Protein AF-A0A2R6EDB8-F1 (afdb_monomer)

Structure (mmCIF, N/CA/C/O backbone):
data_AF-A0A2R6EDB8-F1
#
_entry.id   AF-A0A2R6EDB8-F1
#
loop_
_atom_site.group_PDB
_atom_site.id
_atom_site.type_symbol
_atom_site.label_atom_id
_atom_site.label_alt_id
_atom_site.label_comp_id
_atom_site.label_asym_id
_atom_site.label_entity_id
_atom_site.label_seq_id
_atom_site.pdbx_PDB_ins_code
_atom_site.Cartn_x
_atom_site.Cartn_y
_atom_site.Cartn_z
_atom_site.occupancy
_atom_site.B_iso_or_equiv
_atom_site.auth_seq_id
_atom_site.auth_comp_id
_atom_site.auth_asym_id
_atom_site.auth_atom_id
_atom_site.pdbx_PDB_model_num
ATOM 1 N N . ASP A 1 1 ? 6.834 -16.155 -10.209 1.00 56.69 1 ASP A N 1
ATOM 2 C CA . ASP A 1 1 ? 5.744 -15.342 -9.646 1.00 56.69 1 ASP A CA 1
ATOM 3 C C . ASP A 1 1 ? 6.069 -15.051 -8.204 1.00 56.69 1 ASP A C 1
ATOM 5 O O . ASP A 1 1 ? 6.327 -15.988 -7.450 1.00 56.69 1 ASP A O 1
ATOM 9 N N . ASN A 1 2 ? 6.168 -13.770 -7.866 1.00 80.88 2 ASN A N 1
ATOM 10 C CA . ASN A 1 2 ? 6.434 -13.334 -6.503 1.00 80.88 2 ASN A CA 1
ATOM 11 C C . ASN A 1 2 ? 5.157 -12.708 -5.939 1.00 80.88 2 ASN A C 1
ATOM 13 O O . ASN A 1 2 ? 4.479 -11.953 -6.635 1.00 80.88 2 ASN A O 1
ATOM 17 N N . VAL A 1 3 ? 4.815 -13.058 -4.703 1.00 84.81 3 VAL A N 1
ATOM 18 C CA . VAL A 1 3 ? 3.643 -12.517 -4.012 1.00 84.81 3 VAL A CA 1
ATOM 19 C C . VAL A 1 3 ? 4.138 -11.791 -2.780 1.00 84.81 3 VAL A C 1
ATOM 21 O O . VAL A 1 3 ? 4.754 -12.407 -1.912 1.00 84.81 3 VAL A O 1
ATOM 24 N N . THR A 1 4 ? 3.834 -10.503 -2.700 1.00 89.25 4 THR A N 1
ATOM 25 C CA . THR A 1 4 ? 4.096 -9.692 -1.512 1.00 89.25 4 THR A CA 1
ATOM 26 C C . THR A 1 4 ? 2.766 -9.311 -0.888 1.00 89.25 4 THR A C 1
ATOM 28 O O . THR A 1 4 ? 1.830 -8.936 -1.591 1.00 89.25 4 THR A O 1
ATOM 31 N N . ILE A 1 5 ? 2.665 -9.439 0.429 1.00 88.44 5 ILE A N 1
ATOM 32 C CA . ILE A 1 5 ? 1.468 -9.086 1.189 1.00 88.44 5 ILE A CA 1
ATOM 33 C C . ILE A 1 5 ? 1.887 -8.021 2.192 1.00 88.44 5 ILE A C 1
ATOM 35 O O . ILE A 1 5 ? 2.831 -8.251 2.942 1.00 88.44 5 ILE A O 1
ATOM 39 N N . TYR A 1 6 ? 1.183 -6.894 2.187 1.00 89.94 6 TYR A N 1
ATOM 40 C CA . TYR A 1 6 ? 1.318 -5.833 3.174 1.00 89.94 6 TYR A CA 1
ATOM 41 C C . TYR A 1 6 ? 0.068 -5.779 4.050 1.00 89.94 6 TYR A C 1
ATOM 43 O O . TYR A 1 6 ? -1.058 -5.936 3.572 1.00 89.94 6 TYR A O 1
ATOM 51 N N . THR A 1 7 ? 0.280 -5.546 5.332 1.00 89.69 7 THR A N 1
ATOM 52 C CA . THR A 1 7 ? -0.720 -5.398 6.387 1.00 89.69 7 THR A CA 1
ATOM 53 C C . THR A 1 7 ? -0.549 -4.048 7.084 1.00 89.69 7 THR A C 1
ATOM 55 O O . THR A 1 7 ? 0.323 -3.259 6.722 1.00 89.69 7 THR A O 1
ATOM 58 N N . ASP A 1 8 ? -1.442 -3.731 8.019 1.00 88.88 8 ASP A N 1
ATOM 59 C CA . ASP A 1 8 ? -1.374 -2.482 8.781 1.00 88.88 8 ASP A CA 1
ATOM 60 C C . ASP A 1 8 ? -0.020 -2.336 9.500 1.00 88.88 8 ASP A C 1
ATOM 62 O O . ASP A 1 8 ? 0.435 -3.252 10.187 1.00 88.88 8 ASP A O 1
ATOM 66 N N . GLY A 1 9 ? 0.628 -1.185 9.319 1.00 88.56 9 GLY A N 1
ATOM 67 C CA . GLY A 1 9 ? 1.948 -0.872 9.862 1.00 88.56 9 GLY A CA 1
ATOM 68 C C . GLY A 1 9 ? 3.137 -1.383 9.041 1.00 88.56 9 GLY A C 1
ATOM 69 O O . GLY A 1 9 ? 4.277 -1.118 9.431 1.00 88.56 9 GLY A O 1
ATOM 70 N N . ASP A 1 10 ? 2.913 -2.083 7.924 1.00 91.06 10 ASP A N 1
ATOM 71 C CA . ASP A 1 10 ? 4.006 -2.542 7.065 1.00 91.06 10 ASP A CA 1
ATOM 72 C C . ASP A 1 10 ? 4.602 -1.403 6.225 1.00 91.06 10 ASP A C 1
ATOM 74 O O . ASP A 1 10 ? 3.905 -0.519 5.720 1.00 91.06 10 ASP A O 1
ATOM 78 N N . ASP A 1 11 ? 5.919 -1.476 6.029 1.00 90.44 11 ASP A N 1
ATOM 79 C CA . ASP A 1 11 ? 6.676 -0.601 5.137 1.00 90.44 11 ASP A CA 1
ATOM 80 C C . ASP A 1 11 ? 6.501 -1.056 3.678 1.00 90.44 11 ASP A C 1
ATOM 82 O O . ASP A 1 11 ? 7.017 -2.098 3.256 1.00 90.44 11 ASP A O 1
ATOM 86 N N . ALA A 1 12 ? 5.771 -0.256 2.900 1.00 88.75 12 ALA A N 1
ATOM 87 C CA . ALA A 1 12 ? 5.520 -0.473 1.481 1.00 88.75 12 ALA A CA 1
ATOM 88 C C . ALA A 1 12 ? 6.394 0.409 0.577 1.00 88.75 12 ALA A C 1
ATOM 90 O O . ALA A 1 12 ? 6.095 0.553 -0.609 1.00 88.75 12 ALA A O 1
ATOM 91 N N . SER A 1 13 ? 7.504 0.960 1.075 1.00 86.94 13 SER A N 1
ATOM 92 C CA . SER A 1 13 ? 8.437 1.771 0.280 1.00 86.94 13 SER A CA 1
ATOM 93 C C . SER A 1 13 ? 8.909 1.057 -0.989 1.00 86.94 13 SER A C 1
ATOM 95 O O . SER A 1 13 ? 8.951 1.660 -2.052 1.00 86.94 13 SER A O 1
ATOM 97 N N . ALA A 1 14 ? 9.158 -0.252 -0.958 1.00 82.19 14 ALA A N 1
ATOM 98 C CA . ALA A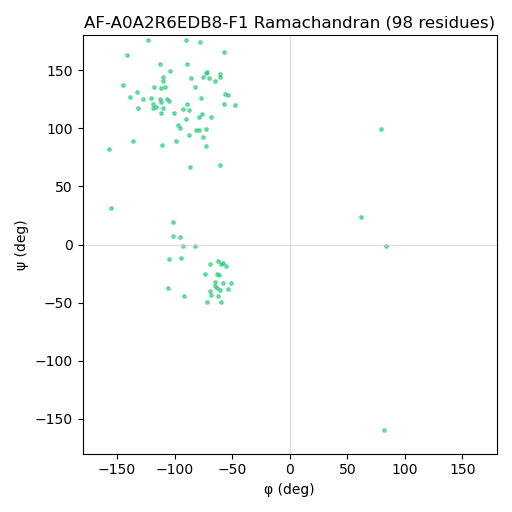 1 14 ? 9.533 -0.998 -2.166 1.00 82.19 14 ALA A CA 1
ATOM 99 C C . ALA A 1 14 ? 8.458 -0.977 -3.278 1.00 82.19 14 ALA A C 1
ATOM 101 O O . ALA A 1 14 ? 8.787 -1.136 -4.454 1.00 82.19 14 ALA A O 1
ATOM 102 N N . LEU A 1 15 ? 7.186 -0.796 -2.913 1.00 83.31 15 LEU A N 1
ATOM 103 C CA . LEU A 1 15 ? 6.060 -0.686 -3.840 1.00 83.31 15 LEU A CA 1
ATOM 104 C C . LEU A 1 15 ? 5.789 0.776 -4.224 1.00 83.31 15 LEU A C 1
ATOM 106 O O . LEU A 1 15 ? 5.579 1.069 -5.399 1.00 83.31 15 LEU A O 1
ATOM 110 N N . LEU A 1 16 ? 5.800 1.668 -3.231 1.00 80.19 16 LEU A N 1
ATOM 111 C CA . LEU A 1 16 ? 5.259 3.028 -3.313 1.00 80.19 16 LEU A CA 1
ATOM 112 C C . LEU A 1 16 ? 6.318 4.123 -3.434 1.00 80.19 16 LEU A C 1
ATOM 114 O O . LEU A 1 16 ? 5.955 5.273 -3.686 1.00 80.19 16 LEU A O 1
ATOM 118 N N . ALA A 1 17 ? 7.597 3.809 -3.197 1.00 71.12 17 ALA A N 1
ATOM 119 C CA . ALA A 1 17 ? 8.634 4.825 -3.094 1.00 71.12 17 ALA A CA 1
ATOM 120 C C . ALA A 1 17 ? 8.689 5.675 -4.358 1.00 71.12 17 ALA A C 1
ATOM 122 O O . ALA A 1 17 ? 8.983 5.199 -5.455 1.00 71.12 17 ALA A O 1
ATOM 123 N N . SER A 1 18 ? 8.480 6.967 -4.137 1.00 57.91 18 SER A N 1
ATOM 124 C CA . SER A 1 18 ? 8.820 8.035 -5.055 1.00 57.91 18 SER A CA 1
ATOM 125 C C . SER A 1 18 ? 10.341 8.192 -5.053 1.00 57.91 18 SER A C 1
ATOM 127 O O . SER A 1 18 ? 10.902 8.996 -4.307 1.00 57.91 18 SER A O 1
ATOM 129 N N . SER A 1 19 ? 11.040 7.388 -5.854 1.00 57.88 19 SER A N 1
ATOM 130 C CA . SER A 1 19 ? 12.372 7.778 -6.324 1.00 57.88 19 SER A CA 1
ATOM 131 C C . SER A 1 19 ? 12.286 9.125 -7.056 1.00 57.88 19 SER A C 1
ATOM 133 O O . SER A 1 19 ? 11.201 9.561 -7.429 1.00 57.88 19 SER A O 1
ATOM 135 N N . GLU A 1 20 ? 13.421 9.793 -7.300 1.00 59.22 20 GLU A N 1
ATOM 136 C CA . GLU A 1 20 ? 13.447 11.034 -8.106 1.00 59.22 20 GLU A CA 1
ATOM 137 C C . GLU A 1 20 ? 12.822 10.854 -9.508 1.00 59.22 20 GLU A C 1
ATOM 139 O O . GLU A 1 20 ? 12.440 11.835 -10.141 1.00 59.22 20 GLU A O 1
ATOM 144 N N . ASP A 1 21 ? 12.692 9.603 -9.959 1.00 65.12 21 ASP A N 1
ATOM 145 C CA . ASP A 1 21 ? 11.984 9.182 -11.165 1.00 65.12 21 ASP A CA 1
ATOM 146 C C . ASP A 1 21 ? 11.142 7.928 -10.831 1.00 65.12 21 ASP A C 1
ATOM 148 O O . ASP A 1 21 ? 11.681 6.812 -10.838 1.00 65.12 21 ASP A O 1
ATOM 152 N N . PRO A 1 22 ? 9.880 8.073 -10.381 1.00 71.81 22 PRO A N 1
ATOM 153 C CA . PRO A 1 22 ? 9.001 6.935 -10.134 1.00 71.81 22 PRO A CA 1
ATOM 154 C C . PRO A 1 22 ? 8.532 6.326 -11.459 1.00 71.81 22 PRO A C 1
ATOM 156 O O . PRO A 1 22 ? 8.347 7.009 -12.466 1.00 71.81 22 PRO A O 1
ATOM 159 N N . ALA A 1 23 ? 8.318 5.012 -11.475 1.00 76.69 23 ALA A N 1
ATOM 160 C CA . ALA A 1 23 ? 7.701 4.377 -12.629 1.00 76.69 23 ALA A CA 1
ATOM 161 C C . ALA A 1 23 ? 6.220 4.778 -12.715 1.00 76.69 23 ALA A C 1
ATOM 163 O O . ALA A 1 23 ? 5.532 4.821 -11.702 1.00 76.69 23 ALA A O 1
ATOM 164 N N . TRP A 1 24 ? 5.692 4.965 -13.928 1.00 78.25 24 TRP A N 1
ATOM 165 C CA . TRP A 1 24 ? 4.294 5.380 -14.148 1.00 78.25 24 TRP A CA 1
ATOM 166 C C . TRP A 1 24 ? 3.255 4.523 -13.396 1.00 78.25 24 TRP A C 1
ATOM 168 O O . TRP A 1 24 ? 2.223 5.025 -12.970 1.00 78.25 24 TRP A O 1
ATOM 178 N N . TRP A 1 25 ? 3.513 3.222 -13.213 1.00 77.56 25 TRP A N 1
ATOM 179 C CA . TRP A 1 25 ? 2.602 2.325 -12.497 1.00 77.56 25 TRP A CA 1
ATOM 180 C C . TRP A 1 25 ? 2.624 2.559 -10.983 1.00 77.56 25 TRP A C 1
ATOM 182 O O . TRP A 1 25 ? 1.649 2.243 -10.309 1.00 77.56 25 TRP A O 1
ATOM 192 N N . GLN A 1 26 ? 3.719 3.095 -10.438 1.00 79.25 26 GLN A N 1
ATOM 193 C CA . GLN A 1 26 ? 3.803 3.475 -9.029 1.00 79.25 26 GLN A CA 1
ATOM 194 C C . GLN A 1 26 ? 2.916 4.683 -8.758 1.00 79.25 26 GLN A C 1
ATOM 196 O O . GLN A 1 26 ? 2.222 4.690 -7.748 1.00 79.25 26 GLN A O 1
ATOM 201 N N . ASP A 1 27 ? 2.879 5.650 -9.678 1.00 81.25 27 ASP A N 1
ATOM 202 C CA . ASP A 1 27 ? 1.967 6.794 -9.591 1.00 81.25 27 ASP A CA 1
ATOM 203 C C . ASP A 1 27 ? 0.502 6.334 -9.626 1.00 81.25 27 ASP A C 1
ATOM 205 O O . ASP A 1 27 ? -0.279 6.720 -8.766 1.00 81.25 27 ASP A O 1
ATOM 209 N N . GLU A 1 28 ? 0.143 5.408 -10.520 1.00 81.56 28 GLU A N 1
ATOM 210 C CA . GLU A 1 28 ? -1.213 4.832 -10.583 1.00 81.56 28 GLU A CA 1
ATOM 211 C C . GLU A 1 28 ? -1.599 4.051 -9.309 1.00 81.56 28 GLU A C 1
ATOM 213 O O . GLU A 1 28 ? -2.749 4.094 -8.860 1.00 81.56 28 GLU A O 1
ATOM 218 N N . VAL A 1 29 ? -0.652 3.325 -8.701 1.00 82.88 29 VAL A N 1
ATOM 219 C CA . VAL A 1 29 ? -0.875 2.628 -7.420 1.00 82.88 29 VAL A CA 1
ATOM 220 C C . VAL A 1 29 ? -1.037 3.633 -6.281 1.00 82.88 29 VAL A C 1
ATOM 222 O O . VAL A 1 29 ? -1.945 3.478 -5.464 1.00 82.88 29 VAL A O 1
ATOM 225 N N . ASN A 1 30 ? -0.198 4.667 -6.247 1.00 83.25 30 ASN A N 1
ATOM 226 C CA . ASN A 1 30 ? -0.265 5.753 -5.277 1.00 83.25 30 ASN A CA 1
ATOM 227 C C . ASN A 1 30 ? -1.610 6.487 -5.365 1.00 83.25 30 ASN A C 1
ATOM 229 O O . ASN A 1 30 ? -2.307 6.590 -4.359 1.00 83.25 30 ASN A O 1
ATOM 233 N N . ASP A 1 31 ? -2.032 6.875 -6.567 1.00 82.75 31 ASP A N 1
ATOM 234 C CA . ASP A 1 31 ? -3.332 7.502 -6.811 1.00 82.75 31 ASP A CA 1
ATOM 235 C C . ASP A 1 31 ? -4.487 6.574 -6.406 1.00 82.75 31 ASP A C 1
ATOM 237 O O . ASP A 1 31 ? -5.486 7.012 -5.832 1.00 82.75 31 ASP A O 1
ATOM 241 N N . SER A 1 32 ? -4.371 5.269 -6.669 1.00 84.56 32 SER A N 1
ATOM 242 C CA . SER A 1 32 ? -5.389 4.286 -6.273 1.00 84.56 32 SER A CA 1
ATOM 243 C C . SER A 1 32 ? -5.529 4.154 -4.752 1.00 84.56 32 SER A C 1
ATOM 245 O O . SER A 1 32 ? -6.641 3.934 -4.266 1.00 84.56 32 SER A O 1
ATOM 247 N N . ILE A 1 33 ? -4.422 4.273 -4.011 1.00 84.56 33 ILE A N 1
ATOM 248 C CA . ILE A 1 33 ? -4.407 4.277 -2.543 1.00 84.56 33 ILE A CA 1
ATOM 249 C C . ILE A 1 33 ? -4.990 5.588 -2.017 1.00 84.56 33 ILE A C 1
ATOM 251 O O . ILE A 1 33 ? -5.918 5.545 -1.217 1.00 84.56 33 ILE A O 1
ATOM 255 N N . ASP A 1 34 ? -4.538 6.733 -2.531 1.00 83.88 34 ASP A N 1
ATOM 256 C CA . ASP A 1 34 ? -4.967 8.059 -2.068 1.00 83.88 34 ASP A CA 1
ATOM 257 C C . ASP A 1 34 ? -6.479 8.298 -2.305 1.00 83.88 34 ASP A C 1
ATOM 259 O O . ASP A 1 34 ? -7.132 9.051 -1.581 1.00 83.88 34 ASP A O 1
ATOM 263 N N . ASN A 1 35 ? -7.078 7.610 -3.286 1.00 82.81 35 ASN A N 1
ATOM 264 C CA . ASN A 1 35 ? -8.524 7.620 -3.539 1.00 82.81 35 ASN A CA 1
ATOM 265 C C . ASN A 1 35 ? -9.334 6.655 -2.649 1.00 82.81 35 ASN A C 1
ATOM 267 O O . ASN A 1 35 ? -10.563 6.583 -2.782 1.00 82.81 35 ASN A O 1
ATOM 271 N N . ARG A 1 36 ? -8.691 5.888 -1.759 1.00 81.75 36 ARG A N 1
ATOM 272 C CA . ARG A 1 36 ? -9.338 4.873 -0.924 1.00 81.75 36 ARG A CA 1
ATOM 273 C C . ARG A 1 36 ? -9.317 5.286 0.553 1.00 81.75 36 ARG A C 1
ATOM 275 O O . ARG A 1 36 ? -8.270 5.251 1.175 1.00 81.75 36 ARG A O 1
ATOM 282 N N . PRO A 1 37 ? -10.472 5.580 1.173 1.00 81.88 37 PRO A N 1
ATOM 283 C CA . PRO A 1 37 ? -10.508 6.118 2.537 1.00 81.88 37 PRO A CA 1
ATOM 284 C C . PRO A 1 37 ? -10.081 5.122 3.628 1.00 81.88 37 PRO A C 1
ATOM 286 O O . PRO A 1 37 ? -9.819 5.538 4.751 1.00 81.88 37 PRO A O 1
ATOM 289 N N . ASP A 1 38 ? -10.047 3.824 3.315 1.00 79.00 38 ASP A N 1
ATOM 290 C CA . ASP A 1 38 ? -9.709 2.755 4.266 1.00 79.00 38 ASP A CA 1
ATOM 291 C C . ASP A 1 38 ? -8.211 2.393 4.260 1.00 79.00 38 ASP A C 1
ATOM 293 O O . ASP A 1 38 ? -7.799 1.492 4.989 1.00 79.00 38 ASP A O 1
ATOM 297 N N . VAL A 1 39 ? -7.415 3.037 3.402 1.00 83.00 39 VAL A N 1
ATOM 298 C CA . VAL A 1 39 ? -5.974 2.810 3.278 1.00 83.00 39 VAL A CA 1
ATOM 299 C C . VAL A 1 39 ? -5.296 4.169 3.278 1.00 83.00 39 VAL A C 1
ATOM 301 O O . VAL A 1 39 ? -5.526 4.971 2.382 1.00 83.00 39 VAL A O 1
ATOM 304 N N . ASP A 1 40 ? -4.458 4.418 4.271 1.00 85.19 40 ASP A N 1
ATOM 305 C CA . ASP A 1 40 ? -3.61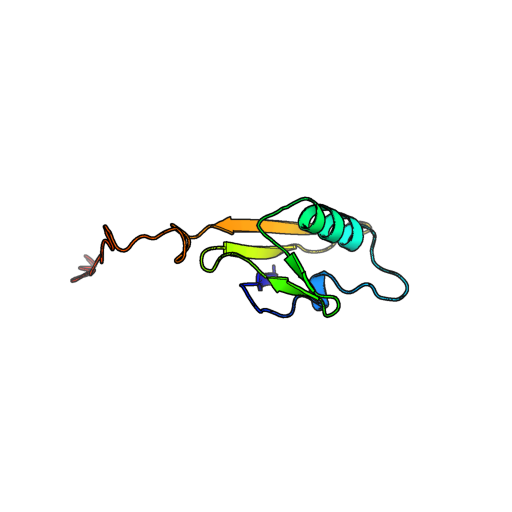7 5.608 4.336 1.00 85.19 40 ASP A CA 1
ATOM 306 C C . ASP A 1 40 ? -2.149 5.201 4.185 1.00 85.19 40 ASP A C 1
ATOM 308 O O . ASP A 1 40 ? -1.767 4.061 4.466 1.00 85.19 40 ASP A O 1
ATOM 312 N N . ARG A 1 41 ? -1.314 6.128 3.730 1.00 84.56 41 ARG A N 1
ATOM 313 C CA . ARG A 1 41 ? 0.135 5.944 3.660 1.00 84.56 41 ARG A CA 1
ATOM 314 C C . ARG A 1 41 ? 0.819 7.168 4.237 1.00 84.56 41 ARG A C 1
ATOM 316 O O . ARG A 1 41 ? 0.513 8.301 3.868 1.00 84.56 41 ARG A O 1
ATOM 323 N N . ASP A 1 42 ? 1.772 6.951 5.132 1.00 82.38 42 ASP A N 1
ATOM 324 C CA . ASP A 1 42 ? 2.561 8.059 5.654 1.00 82.38 42 ASP A CA 1
ATOM 325 C C . ASP A 1 42 ? 3.644 8.506 4.650 1.00 82.38 42 ASP A C 1
ATOM 327 O O . ASP A 1 42 ? 3.884 7.885 3.609 1.00 82.38 42 ASP A O 1
ATOM 331 N N . ALA A 1 43 ? 4.345 9.596 4.971 1.00 81.38 43 ALA A N 1
ATOM 332 C CA . ALA A 1 43 ? 5.449 10.096 4.147 1.00 81.38 43 ALA A CA 1
ATOM 333 C C . ALA A 1 43 ? 6.632 9.108 4.027 1.00 81.38 43 ALA A C 1
ATOM 335 O O . ALA A 1 43 ? 7.495 9.292 3.170 1.00 81.38 43 ALA A O 1
ATOM 336 N N . SER A 1 44 ? 6.678 8.080 4.878 1.00 81.88 44 SER A N 1
ATOM 337 C CA . SER A 1 44 ? 7.672 7.003 4.874 1.00 81.88 44 SER A CA 1
ATOM 338 C C . SER A 1 44 ? 7.186 5.761 4.115 1.00 81.88 44 SER A C 1
ATOM 340 O O . SER A 1 44 ? 7.883 4.751 4.122 1.00 81.88 44 SER A O 1
ATOM 342 N N . ALA A 1 45 ? 6.021 5.827 3.456 1.00 85.25 45 ALA A N 1
ATOM 343 C CA . ALA A 1 45 ? 5.350 4.711 2.791 1.00 85.25 45 ALA A CA 1
ATOM 344 C C . ALA A 1 45 ? 4.942 3.556 3.727 1.00 85.25 45 ALA A C 1
ATOM 346 O O . ALA A 1 45 ? 4.755 2.425 3.272 1.00 85.25 45 ALA A O 1
ATOM 347 N N . VAL A 1 46 ? 4.765 3.835 5.018 1.00 88.88 46 VAL A N 1
ATOM 348 C CA . VAL A 1 46 ? 4.126 2.911 5.958 1.00 88.88 46 VAL A CA 1
ATOM 349 C C . VAL A 1 46 ? 2.623 2.957 5.725 1.00 88.88 46 VAL A C 1
ATOM 351 O O . VAL A 1 46 ? 2.019 4.032 5.739 1.00 88.88 46 VAL A O 1
ATOM 354 N N . LEU A 1 47 ? 2.024 1.791 5.498 1.00 89.38 47 LEU A N 1
ATOM 355 C CA . LEU A 1 47 ? 0.589 1.669 5.267 1.00 89.38 47 LEU A CA 1
ATOM 356 C C . LEU A 1 47 ? -0.173 1.659 6.590 1.00 89.38 47 LEU A C 1
ATOM 358 O O . LEU A 1 47 ? 0.187 0.926 7.509 1.00 89.38 47 LEU A O 1
ATOM 362 N N . SER A 1 48 ? -1.272 2.406 6.652 1.00 89.94 48 SER A N 1
ATOM 363 C CA . SER A 1 48 ? -2.292 2.254 7.682 1.00 89.94 48 SER A CA 1
ATOM 364 C C . SER A 1 48 ? -3.574 1.713 7.060 1.00 89.94 48 SER A C 1
ATOM 366 O O . SER A 1 48 ? -4.101 2.276 6.103 1.00 89.94 48 SER A O 1
ATOM 368 N N . MET A 1 49 ? -4.053 0.581 7.566 1.00 87.50 49 MET A N 1
ATOM 369 C CA . MET A 1 49 ? -5.216 -0.142 7.042 1.00 87.50 49 MET A CA 1
ATOM 370 C C . MET A 1 49 ? -6.036 -0.708 8.201 1.00 87.50 49 MET A C 1
ATOM 372 O O . MET A 1 49 ? -5.537 -0.868 9.313 1.00 87.50 49 MET A O 1
ATOM 376 N N . LYS A 1 50 ? -7.296 -1.088 7.961 1.00 84.38 50 LYS A N 1
ATOM 377 C CA . LYS A 1 50 ? -8.048 -1.832 8.987 1.00 84.38 50 LYS A CA 1
ATOM 378 C C . LYS A 1 50 ? -7.334 -3.153 9.309 1.00 84.38 50 LYS A C 1
ATOM 380 O O . LYS A 1 50 ? -6.806 -3.802 8.410 1.00 84.38 50 LYS A O 1
ATOM 385 N N . SER A 1 51 ? -7.399 -3.632 10.556 1.00 80.50 51 SER A N 1
ATOM 386 C CA . SER A 1 51 ? -6.683 -4.850 11.004 1.00 80.50 51 SER A CA 1
ATOM 387 C C . SER A 1 51 ? -7.048 -6.133 10.241 1.00 80.50 51 SER A C 1
ATOM 389 O O . SER A 1 51 ? -6.339 -7.132 10.308 1.00 80.50 51 SER A O 1
ATOM 391 N N . ASN A 1 52 ? -8.173 -6.130 9.527 1.00 79.44 52 ASN A N 1
ATOM 392 C CA . ASN A 1 52 ? -8.620 -7.228 8.679 1.00 79.44 52 ASN A CA 1
ATOM 393 C C . ASN A 1 52 ? -8.349 -6.993 7.187 1.00 79.44 52 ASN A C 1
ATOM 395 O O . ASN A 1 52 ? -8.867 -7.743 6.363 1.00 79.44 52 ASN A O 1
ATOM 399 N N . GLN A 1 53 ? -7.633 -5.942 6.812 1.00 85.56 53 GLN A N 1
ATOM 400 C CA . GLN A 1 53 ? -7.293 -5.642 5.431 1.00 85.56 53 GLN A CA 1
ATOM 401 C C . GLN A 1 53 ? -5.836 -5.998 5.143 1.00 85.56 53 GLN A C 1
ATOM 403 O O . GLN A 1 53 ? -4.974 -5.967 6.018 1.00 85.56 53 GLN A O 1
ATOM 408 N N . ALA A 1 54 ? -5.580 -6.374 3.896 1.00 87.31 54 ALA A N 1
ATOM 409 C CA . ALA A 1 54 ? -4.248 -6.653 3.394 1.00 87.31 54 ALA A CA 1
ATOM 410 C C . ALA A 1 54 ? -4.137 -6.206 1.936 1.00 87.31 54 ALA A C 1
ATOM 412 O O . ALA A 1 54 ? -5.035 -6.462 1.129 1.00 87.31 54 ALA A O 1
ATOM 413 N N . LEU A 1 55 ? -3.022 -5.575 1.589 1.00 87.38 55 LEU A N 1
ATOM 414 C CA . LEU A 1 55 ? -2.669 -5.235 0.220 1.00 87.38 55 LEU A CA 1
ATOM 415 C C . LEU A 1 55 ? -1.808 -6.361 -0.359 1.00 87.38 55 LEU A C 1
ATOM 417 O O . LEU A 1 55 ? -0.709 -6.629 0.119 1.00 87.38 55 LEU A O 1
ATOM 421 N N . VAL A 1 56 ? -2.302 -7.036 -1.390 1.00 87.06 56 VAL A N 1
ATOM 422 C CA . VAL A 1 56 ? -1.605 -8.138 -2.057 1.00 87.06 56 VAL A CA 1
ATOM 423 C C . VAL A 1 56 ? -1.068 -7.652 -3.392 1.00 87.06 56 VAL A C 1
ATOM 425 O O . VAL A 1 56 ? -1.826 -7.193 -4.243 1.00 87.06 56 VAL A O 1
ATOM 428 N N . VAL A 1 57 ? 0.237 -7.797 -3.587 1.00 86.62 57 VAL A N 1
ATOM 429 C CA . VAL A 1 57 ? 0.937 -7.472 -4.827 1.00 86.62 57 VAL A CA 1
ATOM 430 C C . VAL A 1 57 ? 1.381 -8.765 -5.486 1.00 86.62 57 VAL A C 1
ATOM 432 O O . VAL A 1 57 ? 2.176 -9.528 -4.935 1.00 86.62 57 VAL A O 1
ATOM 435 N N . LEU A 1 58 ? 0.859 -9.003 -6.680 1.00 82.12 58 LEU A N 1
ATOM 436 C CA . LEU A 1 58 ? 1.246 -10.107 -7.542 1.00 82.12 58 LEU A CA 1
ATOM 437 C C . LEU A 1 58 ? 2.188 -9.564 -8.609 1.00 82.12 58 LEU A C 1
ATOM 439 O O . LEU A 1 58 ? 1.784 -8.762 -9.453 1.00 82.12 58 LEU A O 1
ATOM 443 N N . ASP A 1 59 ? 3.441 -9.999 -8.540 1.00 82.81 59 ASP A N 1
ATOM 444 C CA . ASP A 1 59 ? 4.487 -9.621 -9.478 1.00 82.81 59 ASP A CA 1
ATOM 445 C C . ASP A 1 59 ? 4.632 -10.706 -10.548 1.00 82.81 59 ASP A C 1
ATOM 447 O O . ASP A 1 59 ? 5.169 -11.800 -10.296 1.00 82.81 59 ASP A O 1
ATOM 451 N N . TYR A 1 60 ? 4.083 -10.423 -11.727 1.00 79.81 60 TYR A N 1
ATOM 452 C CA . TYR A 1 60 ? 4.179 -11.298 -12.885 1.00 79.81 60 TYR A CA 1
ATOM 453 C C . TYR A 1 60 ? 5.428 -10.960 -13.700 1.00 79.81 60 TYR A C 1
ATOM 455 O O . TYR A 1 60 ? 5.897 -9.826 -13.676 1.00 79.81 60 TYR A O 1
ATOM 463 N N . PRO A 1 61 ? 5.964 -11.924 -14.468 1.00 77.00 61 PRO A N 1
ATOM 464 C CA . PRO A 1 61 ? 7.111 -11.671 -15.323 1.00 77.00 61 PRO A CA 1
ATOM 465 C C . PRO A 1 61 ? 6.875 -10.480 -16.256 1.00 77.00 61 PRO A C 1
ATOM 467 O O . PRO A 1 61 ? 5.872 -10.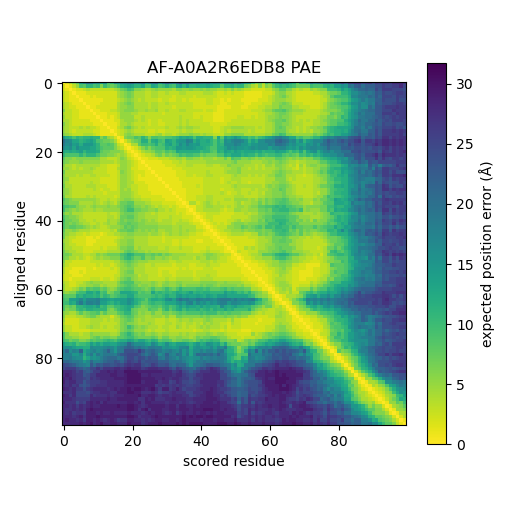422 -16.982 1.00 77.00 61 PRO A O 1
ATOM 470 N N . ASP A 1 62 ? 7.829 -9.556 -16.248 1.00 76.88 62 ASP A N 1
ATOM 471 C CA . ASP A 1 62 ? 7.820 -8.417 -17.152 1.00 76.88 62 ASP A CA 1
ATOM 472 C C . ASP A 1 62 ? 7.977 -8.887 -18.604 1.00 76.88 62 ASP A C 1
ATOM 474 O O . ASP A 1 62 ? 8.714 -9.826 -18.927 1.00 76.88 62 ASP A O 1
ATOM 478 N N . GLY A 1 63 ? 7.242 -8.229 -19.495 1.00 67.69 63 GLY A N 1
ATOM 479 C CA . GLY A 1 63 ? 7.356 -8.411 -20.936 1.00 67.69 63 GLY A CA 1
ATOM 480 C C . GLY A 1 63 ? 8.386 -7.458 -21.535 1.00 67.69 63 GLY A C 1
ATOM 481 O O . GLY A 1 63 ? 8.891 -6.558 -20.871 1.00 67.69 63 GLY A O 1
ATOM 482 N N . VAL A 1 64 ? 8.642 -7.594 -22.840 1.00 61.16 64 VAL A N 1
ATOM 483 C CA . VAL A 1 64 ? 9.652 -6.796 -23.570 1.00 61.16 64 VAL A CA 1
ATOM 484 C C . VAL A 1 64 ? 9.412 -5.278 -23.485 1.00 61.16 64 VAL A C 1
ATOM 486 O O . VAL A 1 64 ? 10.336 -4.529 -23.756 1.00 61.16 64 VAL A O 1
ATOM 489 N N . ASN A 1 65 ? 8.222 -4.822 -23.079 1.00 58.81 65 ASN A N 1
ATOM 490 C CA . ASN A 1 65 ? 7.901 -3.419 -22.781 1.00 58.81 65 ASN A CA 1
ATOM 491 C C . ASN A 1 65 ? 6.724 -3.302 -21.789 1.00 58.81 65 ASN A C 1
ATOM 493 O O . ASN A 1 65 ? 5.897 -2.399 -21.913 1.00 58.81 65 ASN A O 1
ATOM 497 N N . SER A 1 66 ? 6.555 -4.257 -20.873 1.00 63.59 66 SER A N 1
ATOM 498 C CA . SER A 1 66 ? 5.391 -4.261 -19.980 1.00 63.59 66 SER A CA 1
ATOM 499 C C . SER A 1 66 ? 5.787 -4.642 -18.568 1.00 63.59 66 SER A C 1
ATOM 501 O O . SER A 1 66 ? 6.354 -5.714 -18.364 1.00 63.59 66 SER A O 1
ATOM 503 N N . THR A 1 67 ? 5.420 -3.800 -17.607 1.00 67.56 67 THR A N 1
ATOM 504 C CA . THR A 1 67 ? 5.449 -4.168 -16.194 1.00 67.56 67 THR A CA 1
ATOM 505 C C . THR A 1 67 ? 4.112 -4.784 -15.831 1.00 67.56 67 THR A C 1
ATOM 507 O O . THR A 1 67 ? 3.072 -4.149 -16.007 1.00 67.56 67 THR A O 1
ATOM 510 N N . ASN A 1 68 ? 4.132 -6.025 -15.353 1.00 73.00 68 ASN A N 1
ATOM 511 C CA . ASN A 1 68 ? 2.914 -6.774 -15.065 1.00 73.00 68 ASN A CA 1
ATOM 512 C C . ASN A 1 68 ? 2.763 -6.955 -13.554 1.00 73.00 68 ASN A C 1
ATOM 514 O O . ASN A 1 68 ? 3.146 -7.979 -12.995 1.00 73.00 68 ASN A O 1
ATOM 518 N N . LYS A 1 69 ? 2.177 -5.962 -12.886 1.00 78.56 69 LYS A N 1
ATOM 519 C CA . LYS A 1 69 ? 1.847 -6.050 -11.459 1.00 78.56 69 LYS A CA 1
ATOM 520 C C . LYS A 1 69 ? 0.343 -5.945 -11.262 1.00 78.56 69 LYS A C 1
ATOM 522 O O . LYS A 1 69 ? -0.310 -5.103 -11.871 1.00 78.56 69 LYS A O 1
ATOM 527 N N . LEU A 1 70 ? -0.202 -6.805 -10.409 1.00 80.12 70 LEU A N 1
ATOM 528 C CA . LEU A 1 70 ? -1.596 -6.744 -9.980 1.00 80.12 70 LEU A CA 1
ATOM 529 C C . LEU A 1 70 ? -1.632 -6.462 -8.479 1.00 80.12 70 LEU A C 1
ATOM 531 O O . LEU A 1 70 ? -1.132 -7.258 -7.688 1.00 80.12 70 LEU A O 1
ATOM 535 N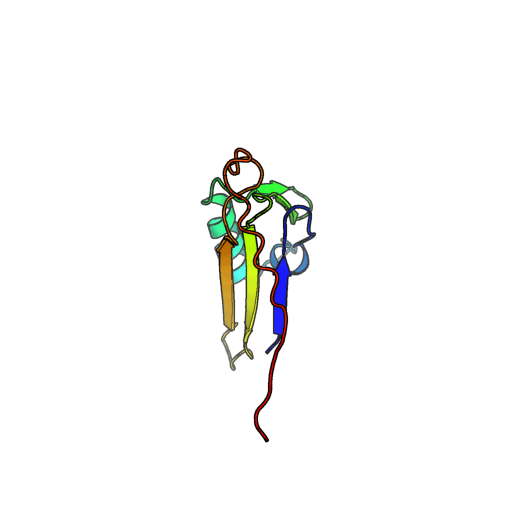 N . VAL A 1 71 ? -2.228 -5.331 -8.107 1.00 83.56 71 VAL A N 1
ATOM 536 C CA . VAL A 1 71 ? -2.384 -4.901 -6.714 1.00 83.56 71 VAL A CA 1
A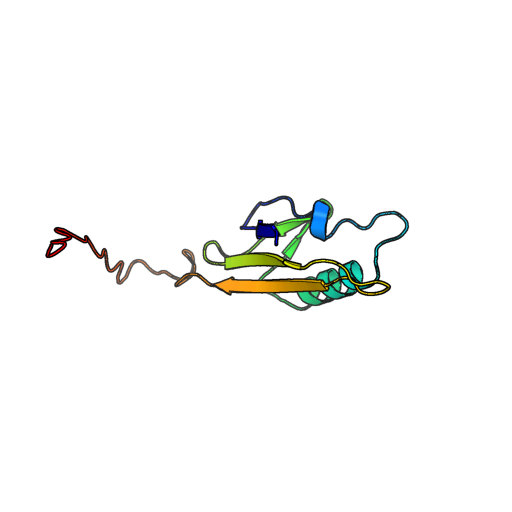TOM 537 C C . VAL A 1 71 ? -3.846 -5.071 -6.303 1.00 83.56 71 VAL A C 1
ATOM 539 O O . VAL A 1 71 ? -4.752 -4.583 -6.978 1.00 83.56 71 VAL A O 1
ATOM 542 N N . LEU A 1 72 ? -4.087 -5.796 -5.213 1.00 83.06 72 LEU A N 1
ATOM 543 C CA . LEU A 1 72 ? -5.417 -6.148 -4.719 1.00 83.06 72 LEU A CA 1
ATOM 544 C C . LEU A 1 72 ? -5.536 -5.758 -3.247 1.00 83.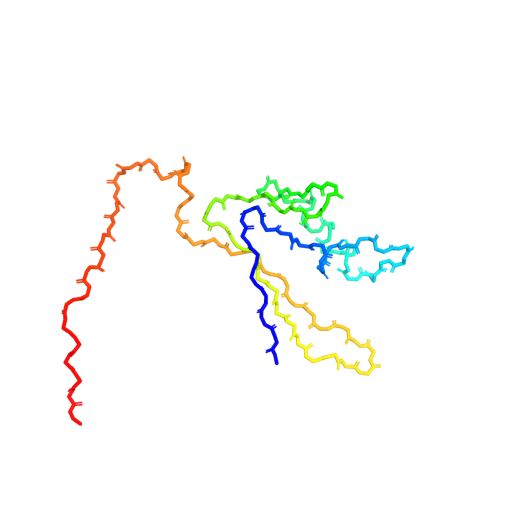06 72 LEU A C 1
ATOM 546 O O . LEU A 1 72 ? -4.756 -6.229 -2.427 1.00 83.06 72 LEU A O 1
ATOM 550 N N . LEU A 1 73 ? -6.548 -4.966 -2.889 1.00 84.69 73 LEU A N 1
ATOM 551 C CA . LEU A 1 73 ? -6.924 -4.780 -1.486 1.00 84.69 73 LEU A CA 1
ATOM 552 C C . LEU A 1 73 ? -7.915 -5.877 -1.088 1.00 84.69 73 LEU A C 1
ATOM 554 O O . LEU A 1 73 ? -9.024 -5.945 -1.624 1.00 84.69 73 LEU A O 1
ATOM 558 N N . TYR A 1 74 ? -7.513 -6.730 -0.155 1.00 82.44 74 TYR A N 1
ATOM 559 C CA . TYR A 1 74 ? -8.304 -7.848 0.336 1.00 82.44 74 TYR A CA 1
ATOM 560 C C . TYR A 1 74 ? -8.767 -7.602 1.770 1.00 82.44 74 TYR A C 1
ATOM 562 O O . TYR A 1 74 ? -8.028 -7.048 2.575 1.00 82.44 74 TYR A O 1
ATOM 570 N N . GLN A 1 75 ? -9.981 -8.045 2.099 1.00 81.69 75 GLN A N 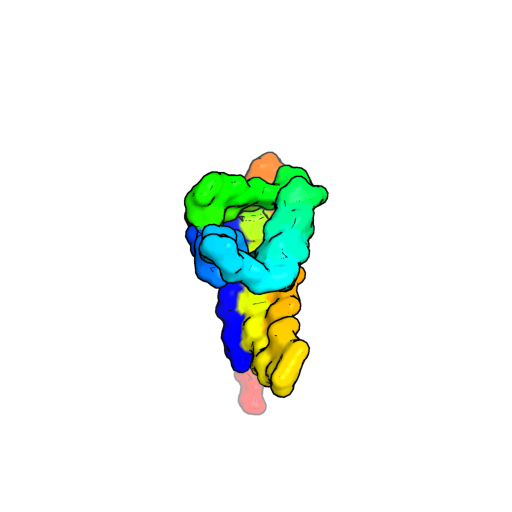1
ATOM 571 C CA . GLN A 1 75 ? -10.543 -7.956 3.445 1.00 81.69 75 GLN A CA 1
ATOM 572 C C . GLN A 1 75 ? -10.834 -9.364 3.987 1.00 81.69 75 GLN A C 1
ATOM 574 O O . GLN A 1 75 ? -11.659 -10.098 3.441 1.00 81.69 75 GLN A O 1
ATOM 579 N N . ILE A 1 76 ? -10.170 -9.743 5.076 1.00 71.31 76 ILE A N 1
ATOM 580 C CA . ILE A 1 76 ? -10.273 -11.040 5.745 1.00 71.31 76 ILE A CA 1
ATOM 581 C C . ILE A 1 76 ? -11.211 -10.916 6.955 1.00 71.31 76 ILE A C 1
ATOM 583 O O . ILE A 1 76 ? -10.788 -10.657 8.074 1.00 71.31 76 ILE A O 1
ATOM 587 N N . GLY A 1 77 ? -12.513 -11.123 6.749 1.00 67.25 77 GLY A N 1
ATOM 588 C CA . GLY A 1 77 ? -13.505 -11.072 7.835 1.00 67.25 77 GLY A CA 1
ATOM 589 C C . GLY A 1 77 ? -13.951 -9.648 8.199 1.00 67.25 77 GLY A C 1
ATOM 590 O O . GLY A 1 77 ? -13.845 -8.732 7.383 1.00 67.25 77 GLY A O 1
ATOM 591 N N . ARG A 1 78 ? -14.511 -9.448 9.401 1.00 58.12 78 ARG A N 1
ATOM 592 C CA . ARG A 1 78 ? -14.851 -8.104 9.919 1.00 58.12 78 ARG A CA 1
ATOM 593 C C . ARG A 1 78 ? -13.630 -7.488 10.601 1.00 58.12 78 ARG A C 1
ATOM 595 O O . ARG A 1 78 ? -12.874 -8.222 11.227 1.00 58.12 78 ARG A O 1
ATOM 602 N N . ALA A 1 79 ? -13.448 -6.176 10.465 1.00 59.97 79 ALA A N 1
ATOM 603 C CA . ALA A 1 79 ? -12.359 -5.454 11.120 1.00 59.97 79 ALA A CA 1
ATOM 604 C C . ALA A 1 79 ? -12.512 -5.604 12.627 1.00 59.97 79 ALA A C 1
ATOM 606 O O . ALA A 1 79 ? -13.646 -5.626 13.085 1.00 59.97 79 ALA A O 1
ATOM 607 N N . GLU A 1 80 ? -11.432 -5.714 13.399 1.00 55.94 80 GLU A N 1
ATOM 608 C CA . GLU A 1 80 ? -11.555 -5.863 14.859 1.00 55.94 80 GLU A CA 1
ATOM 609 C C . GLU A 1 80 ? -12.334 -4.695 15.494 1.00 55.94 80 GLU A C 1
ATOM 611 O O . GLU A 1 80 ? -13.125 -4.903 16.410 1.00 55.94 80 GLU A O 1
ATOM 616 N N . GLU A 1 81 ? -12.208 -3.491 14.928 1.00 55.47 81 GLU A N 1
ATOM 617 C CA . GLU A 1 81 ? -13.004 -2.304 15.275 1.00 55.47 81 GLU A CA 1
ATOM 618 C C . GLU A 1 81 ? -14.509 -2.425 14.947 1.00 55.47 81 GLU A C 1
ATOM 620 O O 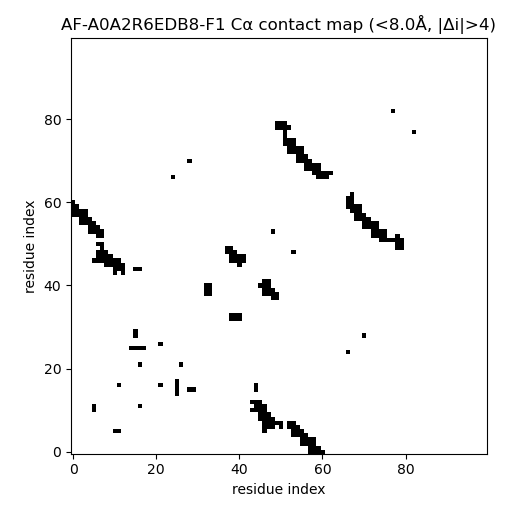. GLU A 1 81 ? -15.346 -1.907 15.684 1.00 55.47 81 GLU A O 1
ATOM 625 N N . ASP A 1 82 ? -14.865 -3.158 13.886 1.00 52.84 82 ASP A N 1
ATOM 626 C CA . ASP A 1 82 ? -16.247 -3.434 13.454 1.00 52.84 82 ASP A CA 1
ATOM 627 C C . ASP A 1 82 ? -16.779 -4.769 14.021 1.00 52.84 82 ASP A C 1
ATOM 629 O O . ASP A 1 82 ? -17.974 -5.091 13.942 1.00 52.84 82 ASP A O 1
ATOM 633 N N . ALA A 1 83 ? -15.887 -5.580 14.588 1.00 53.12 83 ALA A N 1
ATOM 634 C CA . ALA A 1 83 ? -16.155 -6.837 15.252 1.00 53.12 83 ALA A CA 1
ATOM 635 C C . ALA A 1 83 ? -16.487 -6.545 16.715 1.00 53.12 83 ALA A C 1
ATOM 637 O O . ALA A 1 83 ? -15.784 -6.944 17.640 1.00 53.12 83 ALA A O 1
ATOM 638 N N . VAL A 1 84 ? -17.624 -5.879 16.936 1.00 45.06 84 VAL A N 1
ATOM 639 C CA . VAL A 1 84 ? -18.316 -5.972 18.225 1.00 45.06 84 VAL A CA 1
ATOM 640 C C . VAL A 1 84 ? -18.375 -7.460 18.568 1.00 45.06 84 VAL A C 1
ATOM 642 O O . VAL A 1 84 ? -18.885 -8.234 17.758 1.00 45.06 84 VAL A O 1
ATOM 645 N N . ALA A 1 85 ? -17.786 -7.850 19.703 1.00 43.47 85 ALA A N 1
ATOM 646 C CA . ALA A 1 85 ? -17.571 -9.225 20.161 1.00 43.47 85 ALA A CA 1
ATOM 647 C C . ALA A 1 85 ? -18.890 -10.008 20.342 1.00 43.47 85 ALA A C 1
ATOM 649 O O . ALA A 1 85 ? -19.315 -10.301 21.457 1.00 43.47 85 ALA A O 1
ATOM 650 N N . GLY A 1 86 ? -19.567 -10.292 19.232 1.00 40.88 86 GLY A N 1
ATOM 651 C CA . GLY A 1 86 ? -20.884 -10.904 19.165 1.00 40.88 86 GLY A CA 1
ATOM 652 C C . GLY A 1 86 ? -20.835 -12.355 18.716 1.00 40.88 86 GLY A C 1
ATOM 653 O O . GLY A 1 86 ? -21.562 -13.151 19.281 1.00 40.88 86 GLY A O 1
ATOM 654 N N . ASP A 1 87 ? -19.958 -12.730 17.778 1.00 38.69 87 ASP A N 1
ATOM 655 C CA . ASP A 1 87 ? -19.911 -14.105 17.261 1.00 38.69 87 ASP A CA 1
ATOM 656 C C . ASP A 1 87 ? -18.538 -14.443 16.657 1.00 38.69 87 ASP A C 1
ATOM 658 O O . ASP A 1 87 ? -18.326 -14.407 15.444 1.00 38.69 87 ASP A O 1
ATOM 662 N N . VAL A 1 88 ? -17.575 -14.808 17.508 1.00 39.44 88 VAL A N 1
ATOM 663 C CA . VAL A 1 88 ? -16.379 -15.535 17.054 1.00 39.44 88 VAL A CA 1
ATOM 664 C C . VAL A 1 88 ? -16.777 -16.999 16.867 1.00 39.44 88 VAL A C 1
ATOM 666 O O . VAL A 1 88 ? -16.814 -17.771 17.828 1.00 39.44 88 VAL A O 1
ATOM 669 N N . ILE A 1 89 ? -17.067 -17.411 15.630 1.00 42.75 89 ILE A N 1
ATOM 670 C CA . ILE A 1 89 ? -17.232 -18.833 15.303 1.00 42.75 89 ILE A CA 1
ATOM 671 C C . ILE A 1 89 ? -15.839 -19.472 15.252 1.00 42.75 89 ILE A C 1
ATOM 673 O O . ILE A 1 89 ? -15.163 -19.486 14.226 1.00 42.75 89 ILE A O 1
ATOM 677 N N . ASN A 1 90 ? -15.402 -20.017 16.385 1.00 33.84 90 ASN A N 1
ATOM 678 C CA . ASN A 1 90 ? -14.208 -20.854 16.466 1.00 33.84 90 ASN A CA 1
ATOM 679 C C . ASN A 1 90 ? -14.482 -22.223 15.824 1.00 33.84 90 ASN A C 1
ATOM 681 O O . ASN A 1 90 ? -15.043 -23.118 16.462 1.00 33.84 90 ASN A O 1
ATOM 685 N N . ILE A 1 91 ? -14.057 -22.424 14.575 1.00 39.31 91 ILE A N 1
ATOM 686 C CA . ILE A 1 91 ? -14.085 -23.751 13.948 1.00 39.31 91 ILE A CA 1
ATOM 687 C C . ILE A 1 91 ? -12.854 -24.531 14.411 1.00 39.31 91 ILE A C 1
ATOM 689 O O . ILE A 1 91 ? -11.750 -24.390 13.889 1.00 39.31 91 ILE A O 1
ATOM 693 N N . ARG A 1 92 ? -13.049 -25.388 15.416 1.00 34.12 92 ARG A N 1
ATOM 694 C CA . ARG A 1 92 ? -12.030 -26.335 15.874 1.00 34.12 92 ARG A CA 1
ATOM 695 C C . ARG A 1 92 ? -12.141 -27.620 15.059 1.00 34.12 92 ARG A C 1
ATOM 697 O O . ARG A 1 92 ? -12.923 -28.503 15.401 1.00 3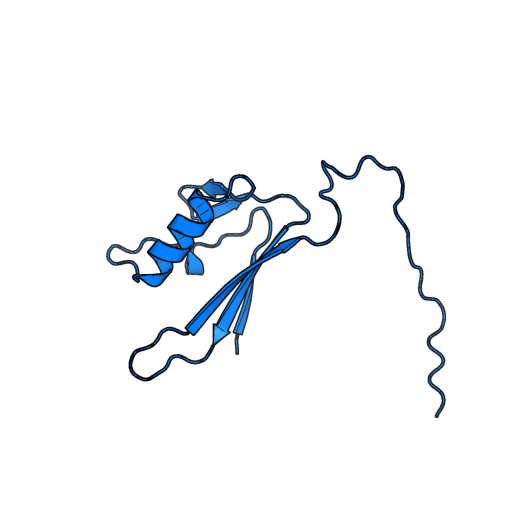4.12 92 ARG A O 1
ATOM 704 N N . VAL A 1 93 ? -11.354 -27.732 13.992 1.00 40.16 93 VAL A N 1
ATOM 705 C CA . VAL A 1 93 ? -11.260 -28.975 13.214 1.00 40.16 93 VAL A CA 1
ATOM 706 C C . VAL A 1 93 ? -10.577 -30.035 14.079 1.00 40.16 93 VAL A C 1
ATOM 708 O O . VAL A 1 93 ? -9.392 -29.938 14.395 1.00 40.16 93 VAL A O 1
ATOM 711 N N . ARG A 1 94 ? -11.341 -31.041 14.508 1.00 38.31 94 ARG A N 1
ATOM 712 C CA . ARG A 1 94 ? -10.820 -32.264 15.119 1.00 38.31 94 ARG A CA 1
ATOM 713 C C . ARG A 1 94 ? -11.112 -33.416 14.167 1.00 38.31 94 ARG A C 1
ATOM 715 O O . ARG A 1 94 ? -12.266 -33.652 13.838 1.00 38.31 94 ARG A O 1
ATOM 722 N N . ASN A 1 95 ? -10.046 -34.133 13.824 1.00 37.88 95 ASN A N 1
ATOM 723 C CA . ASN A 1 95 ? -10.001 -35.354 13.023 1.00 37.88 95 ASN A CA 1
ATOM 724 C C . ASN A 1 95 ? -10.093 -35.167 11.499 1.00 37.88 95 ASN A C 1
ATOM 726 O O . ASN A 1 95 ? -11.169 -35.066 10.920 1.00 37.88 95 ASN A O 1
ATOM 730 N N . VAL A 1 96 ? -8.925 -35.209 10.853 1.00 44.47 96 VAL A N 1
ATOM 731 C CA . VAL A 1 96 ? -8.800 -35.543 9.433 1.00 44.47 96 VAL A CA 1
ATOM 732 C C . VAL A 1 96 ? -8.624 -37.057 9.374 1.00 44.47 96 VAL A C 1
ATOM 734 O O . VAL A 1 96 ? -7.588 -37.571 9.789 1.00 44.47 96 VAL A O 1
ATOM 737 N N . GLN A 1 97 ? -9.649 -37.776 8.926 1.00 43.75 97 GLN A N 1
ATOM 738 C CA . GLN A 1 97 ? -9.522 -39.185 8.574 1.00 43.75 97 GLN A CA 1
ATOM 739 C C . GLN A 1 97 ? -9.282 -39.229 7.065 1.00 43.75 97 GLN A C 1
ATOM 741 O O . GLN A 1 97 ? -10.201 -39.014 6.280 1.00 43.75 97 GLN A O 1
ATOM 746 N N . ALA A 1 98 ? -8.018 -39.391 6.675 1.00 47.81 98 ALA A N 1
ATOM 747 C CA . ALA A 1 98 ? -7.678 -39.727 5.302 1.00 47.81 98 ALA A CA 1
ATOM 748 C C . ALA A 1 98 ? -7.993 -41.216 5.119 1.00 47.81 98 ALA A C 1
ATOM 750 O O . ALA A 1 98 ? -7.376 -42.051 5.782 1.00 47.81 98 ALA A O 1
ATOM 751 N N . ASP A 1 99 ? -8.994 -41.529 4.298 1.00 44.62 99 ASP A N 1
ATOM 752 C CA . ASP A 1 99 ? -9.171 -42.894 3.799 1.00 44.62 99 ASP A CA 1
ATOM 753 C C . ASP A 1 99 ? -8.058 -43.207 2.771 1.00 44.62 99 ASP A C 1
ATOM 755 O O . ASP A 1 99 ? -7.558 -42.274 2.131 1.00 44.62 99 ASP A O 1
ATOM 759 N N . PRO A 1 100 ? -7.625 -44.478 2.680 1.00 50.91 100 PRO A N 1
ATOM 760 C CA . PRO A 1 100 ? -6.316 -44.901 2.167 1.00 50.91 100 PRO A CA 1
ATOM 761 C C . PRO A 1 100 ? -6.106 -44.763 0.655 1.00 50.91 100 PRO A C 1
ATOM 763 O O . PRO A 1 100 ? -7.082 -44.901 -0.118 1.00 50.91 100 PRO A O 1
#

Solvent-accessible surface area (backbone atoms only — not comparable to full-atom values): 6298 Å² total; per-residue (Å²): 124,51,78,48,77,41,43,56,71,34,77,37,35,95,68,57,51,76,50,104,74,54,56,74,67,36,54,54,51,48,53,56,37,77,74,32,94,68,41,48,67,49,100,75,29,32,30,43,42,48,83,23,35,34,42,37,38,40,43,46,82,64,54,102,88,40,84,43,69,48,78,42,84,45,71,64,75,68,31,67,91,73,42,67,96,76,78,86,83,79,82,79,90,74,84,88,80,81,78,134

Foldseek 3Di:
DDKDKDAAQDAPCVQQPDDVDDDPVSVVVVVVQVPDPQWDADPRRGIHHQRQKMWMWDFDDADPPGGDIDIDIDGHDDGVVRCPVDDDPDDDDDDDDDDD

Sequence (100 aa):
DNVTIYTDGDDASALLASSEDPAWWQDEVNDSIDNRPDVDRDASAVLSMKSNQALVVLDYPDGVNSTNKLVLLYQIGRAEEDAVAGDVINIRVRNVQADP

Secondary structure (DSSP, 8-state):
-EEEEE-TT-B-HHHH---SS--HHHHHHHHHHHT-TTEEE-TT-BEEE-TTEEEEEEEEEEETTEEEEEEEEEE-SS-TTT--SS--------------

Nearest PDB structures (foldseek):
  6z1p-assembly1_AA  TM=3.442E-01  e=2.488E+00  Tetrahymena thermophila SB210

pLDDT: mean 72.07, std 16.89, range [33.84, 91.06]

Mean predicted aligned error: 11.7 Å

Radius of gyration: 17.99 Å; Cα contacts (8 Å, |Δi|>4): 137; chains: 1; bounding box: 34×56×44 Å